Protein AF-A0A7W9BI83-F1 (afdb_monomer_lite)

Organism: NCBI:txid1524255

Secondary structure (DSSP, 8-state):
-PPPHHHHHHHHHHHHHHTTPPEEEEEEETTEEEEEEPP-----TTTT--------

Structure (mmCIF, N/CA/C/O backbone):
data_AF-A0A7W9BI83-F1
#
_entry.id   AF-A0A7W9BI83-F1
#
loop_
_atom_site.group_PDB
_atom_site.id
_atom_site.type_symbol
_atom_site.label_atom_id
_atom_site.label_alt_id
_atom_site.label_comp_id
_atom_site.label_asym_id
_atom_site.label_entity_id
_atom_site.label_seq_id
_atom_site.pdbx_PDB_ins_code
_atom_site.Cartn_x
_atom_site.Cartn_y
_atom_site.Cartn_z
_atom_site.occupancy
_atom_site.B_iso_or_equiv
_atom_site.auth_seq_id
_atom_site.auth_comp_id
_atom_site.auth_asym_id
_atom_site.auth_atom_id
_atom_site.pdbx_PDB_model_num
ATOM 1 N N . MET A 1 1 ? -2.722 -13.264 19.773 1.00 45.09 1 MET A N 1
ATOM 2 C CA . MET A 1 1 ? -2.482 -11.804 19.774 1.00 45.09 1 MET A CA 1
ATOM 3 C C . MET A 1 1 ? -3.139 -11.216 18.536 1.00 45.09 1 MET A C 1
ATOM 5 O O . MET A 1 1 ? -2.926 -11.754 17.458 1.00 45.09 1 MET A O 1
ATOM 9 N N . SER A 1 2 ? -3.989 -10.199 18.680 1.00 58.78 2 SER A N 1
ATOM 10 C CA . SER A 1 2 ? -4.613 -9.519 17.537 1.00 58.78 2 SER A CA 1
ATOM 11 C C . SER A 1 2 ? -3.561 -8.670 16.828 1.00 58.78 2 SER A C 1
ATOM 13 O O . SER A 1 2 ? -3.024 -7.752 17.441 1.00 58.78 2 SER A O 1
ATOM 15 N N . SER A 1 3 ? -3.255 -8.969 15.564 1.00 75.12 3 SER A N 1
ATOM 16 C CA . SER A 1 3 ? -2.339 -8.141 14.777 1.00 75.12 3 SER A CA 1
ATOM 17 C C . SER A 1 3 ? -3.015 -6.821 14.417 1.00 75.12 3 SER A C 1
ATOM 19 O O . SER A 1 3 ? -4.129 -6.843 13.874 1.00 75.12 3 SER A O 1
ATOM 21 N N . THR A 1 4 ? -2.356 -5.693 14.666 1.00 91.62 4 THR A N 1
ATOM 22 C CA . THR A 1 4 ? -2.875 -4.389 14.235 1.00 91.62 4 THR A CA 1
ATOM 23 C C . THR A 1 4 ? -2.838 -4.273 12.706 1.00 91.62 4 THR A C 1
ATOM 25 O O . THR A 1 4 ? -2.183 -5.064 12.018 1.00 91.62 4 THR A O 1
ATOM 28 N N . VAL A 1 5 ? -3.578 -3.321 12.141 1.00 93.06 5 VAL A N 1
ATOM 29 C CA . VAL A 1 5 ? -3.601 -3.107 10.684 1.00 93.06 5 VAL A CA 1
ATOM 30 C C . VAL A 1 5 ? -2.217 -2.704 10.165 1.00 93.06 5 VAL A C 1
ATOM 32 O O . VAL A 1 5 ? -1.814 -3.137 9.090 1.00 93.06 5 VAL A O 1
ATOM 35 N N . GLU A 1 6 ? -1.445 -1.982 10.971 1.00 91.81 6 GLU A N 1
ATOM 36 C CA . GLU A 1 6 ? -0.062 -1.598 10.696 1.00 91.81 6 GLU A CA 1
ATOM 37 C C . GLU A 1 6 ? 0.851 -2.824 10.630 1.00 91.81 6 GLU A C 1
ATOM 39 O O . GLU A 1 6 ? 1.678 -2.930 9.729 1.00 91.81 6 GLU A O 1
ATOM 44 N N . GLN A 1 7 ? 0.668 -3.797 11.530 1.00 95.44 7 GLN A N 1
ATOM 45 C CA . GLN A 1 7 ? 1.420 -5.053 11.474 1.00 95.44 7 GLN A CA 1
ATOM 46 C C . GLN A 1 7 ? 1.093 -5.842 10.205 1.00 95.44 7 GLN A C 1
ATOM 48 O O . GLN A 1 7 ? 2.000 -6.373 9.569 1.00 95.44 7 GLN A O 1
ATOM 53 N N . LYS A 1 8 ? -0.180 -5.871 9.790 1.00 95.12 8 LYS A N 1
ATOM 54 C CA . LYS A 1 8 ? -0.579 -6.497 8.520 1.00 95.12 8 LYS A CA 1
ATOM 55 C C . LYS A 1 8 ? 0.042 -5.782 7.320 1.00 95.12 8 LYS A C 1
ATOM 57 O O . LYS A 1 8 ? 0.552 -6.448 6.425 1.00 95.12 8 LYS A O 1
ATOM 62 N N . ALA A 1 9 ? 0.040 -4.451 7.318 1.00 95.38 9 ALA A N 1
ATOM 63 C CA . ALA A 1 9 ? 0.655 -3.653 6.262 1.00 95.38 9 ALA A CA 1
ATOM 64 C C . ALA A 1 9 ? 2.167 -3.910 6.170 1.00 95.38 9 ALA A C 1
ATOM 66 O O . ALA A 1 9 ? 2.690 -4.116 5.078 1.00 95.38 9 ALA A O 1
ATOM 67 N N . LEU A 1 10 ? 2.851 -3.999 7.315 1.00 95.19 10 LEU A N 1
ATOM 68 C CA . LEU A 1 10 ? 4.275 -4.321 7.374 1.00 95.19 10 LEU A CA 1
ATOM 69 C C . LEU A 1 10 ? 4.574 -5.744 6.880 1.00 95.19 10 LEU A C 1
ATOM 71 O O . LEU A 1 10 ? 5.554 -5.957 6.167 1.00 95.19 10 LEU A O 1
ATOM 75 N N . SER A 1 11 ? 3.740 -6.725 7.232 1.00 96.00 11 SER A N 1
ATOM 76 C CA . SER A 1 11 ? 3.874 -8.091 6.716 1.00 96.00 11 SER A CA 1
ATOM 77 C C . SER A 1 11 ? 3.704 -8.150 5.199 1.00 96.00 11 SER A C 1
ATOM 79 O O . SER A 1 11 ? 4.465 -8.851 4.537 1.00 96.00 11 SER A O 1
ATOM 81 N N . LEU A 1 12 ? 2.748 -7.400 4.645 1.00 95.00 12 LEU A N 1
ATOM 82 C CA . LEU A 1 12 ? 2.542 -7.321 3.200 1.00 95.00 12 LEU A CA 1
ATOM 83 C C . LEU A 1 12 ? 3.726 -6.652 2.496 1.00 95.00 12 LEU A C 1
ATOM 85 O O . LEU A 1 12 ? 4.216 -7.203 1.517 1.00 95.00 12 LEU A O 1
ATOM 89 N N . LEU A 1 13 ? 4.231 -5.529 3.021 1.00 94.81 13 LEU A N 1
ATOM 90 C CA . LEU A 1 13 ? 5.436 -4.865 2.507 1.00 94.81 13 LEU A CA 1
ATOM 91 C C . LEU A 1 13 ? 6.600 -5.858 2.381 1.00 94.81 13 LEU A C 1
ATOM 93 O O . LEU A 1 13 ? 7.141 -6.040 1.294 1.00 94.81 13 LEU A O 1
ATOM 97 N N . ARG A 1 14 ? 6.909 -6.573 3.470 1.00 96.38 14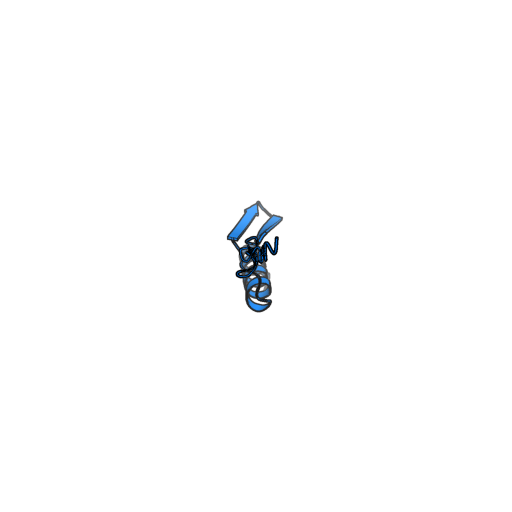 ARG A N 1
ATOM 98 C CA . ARG A 1 14 ? 7.985 -7.576 3.488 1.00 96.38 14 ARG A CA 1
ATOM 99 C C . ARG A 1 14 ? 7.752 -8.710 2.493 1.00 96.38 14 ARG A C 1
ATOM 101 O O . ARG A 1 14 ? 8.712 -9.212 1.919 1.00 96.38 14 ARG A O 1
ATOM 108 N N . ALA A 1 15 ? 6.502 -9.130 2.297 1.00 96.69 15 ALA A N 1
ATOM 109 C CA . ALA A 1 15 ? 6.170 -10.171 1.329 1.00 96.69 15 ALA A CA 1
ATOM 110 C C . ALA A 1 15 ? 6.415 -9.709 -0.118 1.00 96.69 15 ALA A C 1
ATOM 112 O O . ALA A 1 15 ? 6.963 -10.473 -0.909 1.00 96.69 15 ALA A O 1
ATOM 113 N N . PHE A 1 16 ? 6.060 -8.465 -0.458 1.00 94.31 16 PHE A N 1
ATOM 114 C CA . PHE A 1 16 ? 6.325 -7.902 -1.786 1.00 94.31 16 PHE A CA 1
ATOM 115 C C . PHE A 1 16 ? 7.823 -7.696 -2.037 1.00 94.31 16 PHE A C 1
ATOM 117 O O . PHE A 1 16 ? 8.322 -8.129 -3.076 1.00 94.31 16 PHE A O 1
ATOM 124 N N . GLU A 1 17 ? 8.552 -7.125 -1.077 1.00 91.56 17 GLU A N 1
ATOM 125 C CA . GLU A 1 17 ? 10.005 -6.940 -1.186 1.00 91.56 17 GLU A CA 1
ATOM 126 C C . GLU A 1 17 ? 10.747 -8.281 -1.258 1.00 91.56 17 GLU A C 1
ATOM 128 O O . GLU A 1 17 ? 11.630 -8.460 -2.095 1.00 91.56 17 GLU A O 1
ATOM 133 N N . GLY A 1 18 ? 10.341 -9.263 -0.447 1.00 94.81 18 GLY A N 1
ATOM 134 C CA . GLY A 1 18 ? 10.886 -10.622 -0.490 1.00 94.81 18 GLY A CA 1
ATOM 135 C C . GLY A 1 18 ? 10.615 -11.351 -1.811 1.00 94.81 18 GLY A C 1
ATOM 136 O O . GLY A 1 18 ? 11.378 -12.236 -2.187 1.00 94.81 18 GLY A O 1
ATOM 137 N N . ALA A 1 19 ? 9.570 -10.955 -2.543 1.00 93.44 19 ALA A N 1
ATOM 138 C CA . ALA A 1 19 ? 9.268 -11.436 -3.890 1.00 93.44 19 ALA A CA 1
ATOM 139 C C . ALA A 1 19 ? 9.974 -10.629 -5.001 1.00 93.44 19 ALA A C 1
ATOM 141 O O . ALA A 1 19 ? 9.663 -10.807 -6.180 1.00 93.44 19 ALA A O 1
ATOM 142 N N . GLY A 1 20 ? 10.891 -9.723 -4.643 1.00 89.19 20 GLY A N 1
ATOM 143 C CA . GLY A 1 20 ? 11.645 -8.895 -5.585 1.00 89.19 20 GLY A CA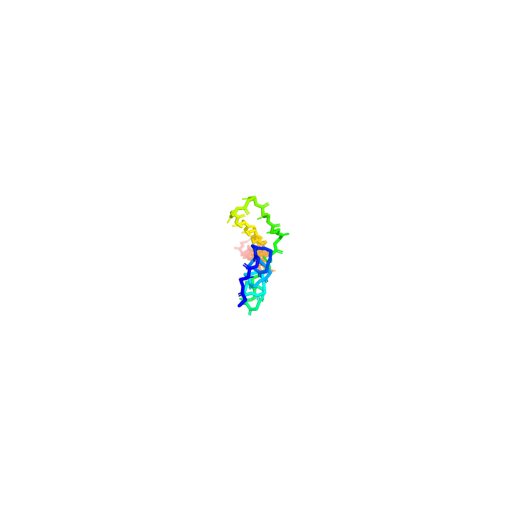 1
ATOM 144 C C . GLY A 1 20 ? 10.850 -7.726 -6.168 1.00 89.19 20 GLY A C 1
ATOM 145 O O . GLY A 1 20 ? 11.301 -7.102 -7.121 1.00 89.19 20 GLY A O 1
ATOM 146 N N . LYS A 1 21 ? 9.666 -7.409 -5.631 1.00 90.12 21 LYS A N 1
ATOM 147 C CA . LYS A 1 21 ? 8.888 -6.242 -6.060 1.00 90.12 21 LYS A CA 1
ATOM 148 C C . LYS A 1 21 ? 9.316 -5.025 -5.254 1.00 90.12 21 LYS A C 1
ATOM 150 O O . LYS A 1 21 ? 9.243 -5.028 -4.029 1.00 90.12 21 LYS A O 1
ATOM 155 N N . SER A 1 22 ? 9.709 -3.955 -5.935 1.00 91.19 22 SER A N 1
ATOM 156 C CA . SER A 1 22 ? 9.937 -2.669 -5.278 1.00 91.19 22 SER A CA 1
ATOM 157 C C . SER A 1 22 ? 8.603 -2.021 -4.907 1.00 91.19 22 SER A C 1
ATOM 159 O O . SER A 1 22 ? 7.760 -1.787 -5.772 1.00 9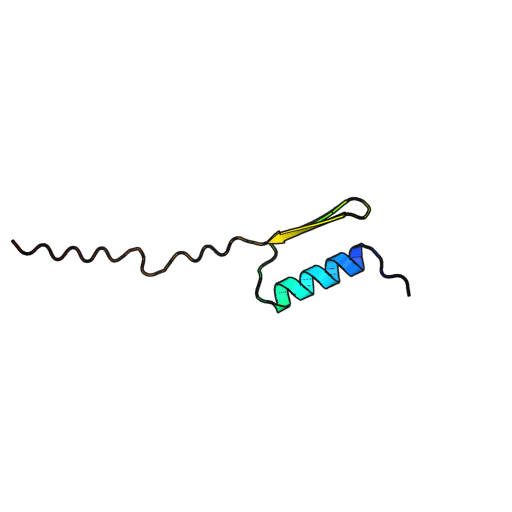1.19 22 SER A O 1
ATOM 161 N N . VAL A 1 23 ? 8.412 -1.717 -3.625 1.00 93.12 23 VAL A N 1
ATOM 162 C CA . VAL A 1 23 ? 7.241 -0.986 -3.124 1.00 93.12 23 VAL A CA 1
ATOM 163 C C . VAL A 1 23 ? 7.577 0.504 -3.066 1.00 93.12 23 VAL A C 1
ATOM 165 O O . VAL A 1 23 ? 8.567 0.899 -2.460 1.00 93.12 23 VAL A O 1
ATOM 168 N N . HIS A 1 24 ? 6.757 1.337 -3.704 1.00 94.12 24 HIS A N 1
ATOM 169 C CA . HIS A 1 24 ? 6.903 2.791 -3.706 1.00 94.12 24 HIS A CA 1
ATOM 170 C C . HIS A 1 24 ? 6.239 3.432 -2.483 1.00 94.12 24 HIS A C 1
ATOM 172 O O . HIS A 1 24 ? 6.800 4.338 -1.866 1.00 94.12 24 HIS A O 1
ATOM 178 N N . ARG A 1 25 ? 5.038 2.962 -2.121 1.00 94.25 25 ARG A N 1
ATOM 179 C CA . ARG A 1 25 ? 4.235 3.552 -1.046 1.00 94.25 25 ARG A CA 1
ATOM 180 C C . ARG A 1 25 ? 3.322 2.522 -0.394 1.00 94.25 25 ARG A C 1
ATOM 182 O O . ARG A 1 25 ? 2.749 1.672 -1.070 1.00 94.25 25 ARG A O 1
ATOM 189 N N . VAL A 1 26 ? 3.134 2.656 0.917 1.00 95.44 26 VAL A N 1
ATOM 190 C CA . VAL A 1 26 ? 2.085 1.964 1.674 1.00 95.44 26 VAL A CA 1
ATOM 191 C C . VAL A 1 26 ? 1.209 3.013 2.353 1.00 95.44 26 VAL A C 1
ATOM 193 O O . VAL A 1 26 ? 1.720 3.866 3.076 1.00 95.44 26 VAL A O 1
ATOM 196 N N . SER A 1 27 ? -0.101 2.955 2.122 1.00 96.56 27 SER A N 1
ATOM 197 C CA . SER A 1 27 ? -1.087 3.851 2.733 1.00 96.56 27 SER A CA 1
ATOM 198 C C . SER A 1 27 ? -2.105 3.040 3.528 1.00 96.56 27 SER A C 1
ATOM 200 O O . SER A 1 27 ? -2.559 1.987 3.082 1.00 96.56 27 SER A O 1
ATOM 202 N N . ILE A 1 28 ? -2.468 3.533 4.711 1.00 95.94 28 ILE A N 1
ATOM 203 C CA . ILE A 1 28 ? -3.455 2.905 5.590 1.00 95.94 28 ILE A CA 1
ATOM 204 C C . ILE A 1 28 ? -4.594 3.893 5.817 1.00 95.94 28 ILE A C 1
ATOM 206 O O . ILE A 1 28 ? -4.370 4.991 6.320 1.00 95.94 28 ILE A O 1
ATOM 210 N N . GLU A 1 29 ? -5.815 3.483 5.481 1.00 94.56 29 GLU A N 1
ATOM 211 C CA . GLU A 1 29 ? -7.033 4.263 5.702 1.00 94.56 29 GLU A CA 1
ATOM 212 C C . GLU A 1 29 ? -8.057 3.404 6.455 1.00 94.56 29 GLU A C 1
ATOM 214 O O . GLU A 1 29 ? -8.749 2.549 5.893 1.00 94.56 29 GLU A O 1
ATOM 219 N N . GLY A 1 30 ? -8.107 3.574 7.778 1.00 91.56 30 GLY A N 1
ATOM 220 C CA . GLY A 1 30 ? -8.924 2.744 8.660 1.00 91.56 30 GLY A CA 1
ATOM 221 C C . GLY A 1 30 ? -8.515 1.270 8.596 1.00 91.56 30 GLY A C 1
ATOM 222 O O . GLY A 1 30 ? -7.525 0.865 9.198 1.00 91.56 30 GLY A O 1
ATOM 223 N N . ARG A 1 31 ? -9.296 0.447 7.883 1.00 91.88 31 ARG A N 1
ATOM 224 C CA . ARG A 1 31 ? -9.007 -0.987 7.667 1.00 91.88 31 ARG A CA 1
ATOM 225 C C . ARG A 1 31 ? -8.477 -1.307 6.269 1.00 91.88 31 ARG A C 1
ATOM 227 O O . ARG A 1 31 ? -8.166 -2.466 5.999 1.00 91.88 31 ARG A O 1
ATOM 234 N N . ARG A 1 32 ? -8.401 -0.311 5.385 1.00 94.88 32 ARG A N 1
ATOM 235 C CA . ARG A 1 32 ? -7.875 -0.454 4.029 1.00 94.88 32 ARG A CA 1
ATOM 236 C C . ARG A 1 32 ? -6.361 -0.273 4.051 1.00 94.88 32 ARG A C 1
ATOM 238 O O . ARG A 1 32 ? -5.863 0.679 4.645 1.00 94.88 32 ARG A O 1
ATOM 245 N N . ILE A 1 33 ? -5.656 -1.183 3.387 1.00 96.69 33 ILE A N 1
ATOM 246 C CA . ILE A 1 33 ? -4.218 -1.092 3.126 1.00 96.69 33 ILE A CA 1
ATOM 247 C C . ILE A 1 33 ? -4.054 -1.001 1.613 1.00 96.69 33 ILE A C 1
ATOM 249 O O . ILE A 1 33 ? -4.581 -1.841 0.885 1.00 96.69 33 ILE A O 1
ATOM 253 N N . GLU A 1 34 ? -3.336 0.012 1.155 1.00 97.19 34 GLU A N 1
ATOM 254 C CA . GLU A 1 34 ? -3.002 0.220 -0.248 1.00 97.19 34 GLU A CA 1
ATOM 255 C C . GLU A 1 34 ? -1.486 0.165 -0.419 1.00 97.19 34 GLU A C 1
ATOM 257 O O . GLU A 1 34 ? -0.754 0.789 0.351 1.00 97.19 34 GLU A O 1
ATOM 262 N N . ILE A 1 35 ? -1.023 -0.619 -1.395 1.00 94.69 35 ILE A N 1
ATOM 263 C CA . ILE A 1 35 ? 0.398 -0.827 -1.687 1.00 94.69 35 ILE A CA 1
ATOM 264 C C . ILE A 1 35 ? 0.629 -0.455 -3.143 1.00 94.69 35 ILE A C 1
ATOM 266 O O . ILE A 1 35 ? 0.107 -1.097 -4.052 1.00 94.69 35 ILE A O 1
ATOM 270 N N . GLU A 1 36 ? 1.424 0.582 -3.348 1.00 95.19 36 GLU A N 1
ATOM 271 C CA . GLU A 1 36 ? 1.851 1.029 -4.662 1.00 95.19 36 GLU A CA 1
ATOM 272 C C . GLU A 1 36 ? 3.200 0.385 -4.978 1.00 95.19 36 GLU A C 1
ATOM 274 O O . GLU A 1 36 ? 4.171 0.580 -4.245 1.00 95.19 36 GLU A O 1
ATOM 279 N N . LEU A 1 37 ? 3.265 -0.399 -6.053 1.00 93.06 37 LEU A N 1
ATOM 280 C CA . LEU A 1 37 ? 4.518 -0.968 -6.546 1.00 93.06 37 LEU A CA 1
ATOM 281 C C . LEU A 1 37 ? 5.192 0.021 -7.493 1.00 93.06 37 LEU A C 1
ATOM 283 O O . LEU A 1 37 ? 4.539 0.619 -8.350 1.00 93.06 37 LEU A O 1
ATOM 287 N N . SER A 1 38 ? 6.509 0.153 -7.378 1.00 89.00 38 SER A N 1
ATOM 288 C CA . SER A 1 38 ? 7.299 0.867 -8.370 1.00 89.00 38 SER A CA 1
ATOM 289 C C . SER A 1 38 ? 7.159 0.152 -9.711 1.00 89.00 38 SER A C 1
ATOM 291 O O . SER A 1 38 ? 7.297 -1.070 -9.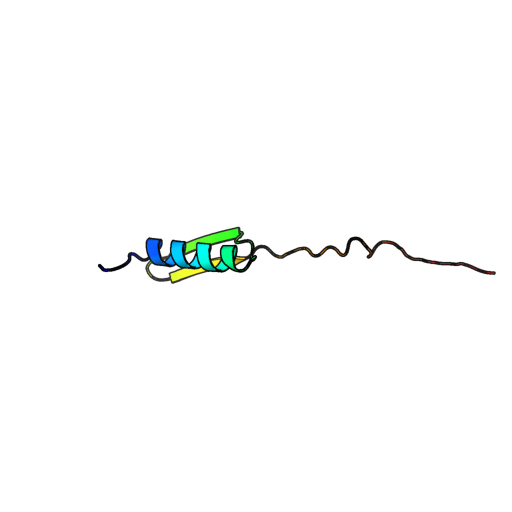797 1.00 89.00 38 SER A O 1
ATOM 293 N N . LYS A 1 39 ? 6.912 0.908 -10.782 1.00 80.12 39 LYS A N 1
ATOM 294 C CA . LYS A 1 39 ? 7.067 0.366 -12.131 1.00 80.12 39 LYS A CA 1
ATOM 295 C C . LYS A 1 39 ? 8.552 0.092 -12.334 1.00 80.12 39 LYS A C 1
ATOM 297 O O . LYS A 1 39 ? 9.349 1.030 -12.325 1.00 80.12 39 LYS A O 1
ATOM 302 N N . GLU A 1 40 ? 8.921 -1.171 -12.518 1.00 64.88 40 GLU A N 1
ATOM 303 C CA . GLU A 1 40 ? 10.207 -1.494 -13.120 1.00 64.88 40 GLU A CA 1
ATOM 304 C C . GLU A 1 40 ? 10.186 -0.881 -14.519 1.00 64.88 40 GLU A C 1
ATOM 306 O O . GLU A 1 40 ? 9.551 -1.394 -15.440 1.00 64.88 40 GLU A O 1
ATOM 311 N N . ASN A 1 41 ? 10.842 0.267 -14.678 1.00 54.88 41 ASN A N 1
ATOM 312 C CA . ASN A 1 41 ? 11.315 0.671 -15.986 1.00 54.88 41 ASN A CA 1
ATOM 313 C C . ASN A 1 41 ? 12.405 -0.335 -16.346 1.00 54.88 41 ASN A C 1
ATOM 315 O O . ASN A 1 41 ? 13.588 -0.058 -16.164 1.00 54.88 41 ASN A O 1
ATOM 319 N N . VAL A 1 42 ? 12.003 -1.499 -16.858 1.00 54.56 42 VAL A N 1
ATOM 320 C CA . VAL A 1 42 ? 12.860 -2.317 -17.711 1.00 54.56 42 VAL A CA 1
ATOM 321 C C . VAL A 1 42 ? 13.043 -1.497 -18.988 1.00 54.56 42 VAL A C 1
ATOM 323 O O . VAL A 1 42 ? 12.416 -1.741 -20.012 1.00 54.56 42 VAL A O 1
ATOM 326 N N . ARG A 1 43 ? 13.809 -0.403 -18.890 1.00 50.53 43 ARG A N 1
ATOM 327 C CA . ARG A 1 43 ? 14.385 0.244 -20.056 1.00 50.53 43 ARG A CA 1
ATOM 328 C C . ARG A 1 43 ? 15.379 -0.772 -20.559 1.00 50.53 43 ARG A C 1
ATOM 330 O O . ARG A 1 43 ? 16.437 -0.933 -19.962 1.00 50.53 43 ARG A O 1
ATOM 337 N N . ASP A 1 44 ? 14.958 -1.494 -21.583 1.00 53.44 44 ASP A N 1
ATOM 338 C CA . ASP A 1 44 ? 15.801 -2.388 -22.341 1.00 53.44 44 ASP A CA 1
ATOM 339 C C . ASP A 1 44 ? 17.068 -1.611 -22.719 1.00 53.44 44 ASP A C 1
ATOM 341 O O . ASP A 1 44 ? 17.041 -0.649 -23.493 1.00 53.44 44 ASP A O 1
ATOM 345 N N . GLU A 1 45 ? 18.184 -1.967 -22.087 1.00 51.97 45 GLU A N 1
ATOM 346 C CA . GLU A 1 45 ? 19.482 -1.328 -22.304 1.00 51.97 45 GLU A CA 1
ATOM 347 C C . GLU A 1 45 ? 19.945 -1.505 -23.767 1.00 51.97 45 GLU A C 1
ATOM 349 O O . GLU A 1 45 ? 20.886 -0.844 -24.211 1.00 51.97 45 GLU A O 1
ATOM 354 N N . PHE A 1 46 ? 19.235 -2.339 -24.542 1.00 57.84 46 PHE A N 1
ATOM 355 C CA . PHE A 1 46 ? 19.479 -2.657 -25.942 1.00 57.84 46 PHE A CA 1
ATOM 356 C C . PHE A 1 46 ? 18.539 -1.953 -26.937 1.00 57.84 46 PHE A C 1
ATOM 358 O O . PHE A 1 46 ? 18.768 -2.054 -28.143 1.00 57.84 46 PHE A O 1
ATOM 365 N N . GLU A 1 47 ? 17.559 -1.150 -26.498 1.00 54.28 47 GLU A N 1
ATOM 366 C CA . GLU A 1 47 ? 16.603 -0.474 -27.405 1.00 54.28 47 GLU A CA 1
ATOM 367 C C . GLU A 1 47 ? 17.241 0.641 -28.273 1.00 54.28 47 GLU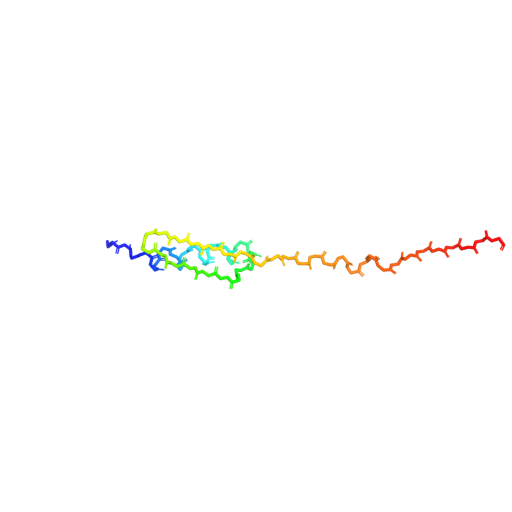 A C 1
ATOM 369 O O . GLU A 1 47 ? 16.573 1.296 -29.073 1.00 54.28 47 GLU A O 1
ATOM 374 N N . ARG A 1 48 ? 18.553 0.893 -28.136 1.00 54.53 48 ARG A N 1
ATOM 375 C CA . ARG A 1 48 ? 19.267 1.983 -28.830 1.00 54.53 48 ARG A CA 1
ATOM 376 C C . ARG A 1 48 ? 20.160 1.566 -29.991 1.00 54.53 48 ARG A C 1
ATOM 378 O O . ARG A 1 48 ? 20.752 2.450 -30.611 1.00 54.53 48 ARG A O 1
ATOM 385 N N . ILE A 1 49 ? 20.269 0.283 -30.331 1.00 54.94 49 ILE A N 1
ATOM 386 C CA . ILE A 1 49 ? 21.042 -0.107 -31.519 1.00 54.94 49 ILE A CA 1
ATOM 387 C C . ILE A 1 49 ? 20.101 -0.243 -32.716 1.00 54.94 49 ILE A C 1
ATOM 389 O O . ILE A 1 49 ? 19.742 -1.338 -33.138 1.00 54.94 49 ILE A O 1
ATOM 393 N N . ASN A 1 50 ? 19.743 0.895 -33.314 1.00 57.16 50 ASN A N 1
ATOM 394 C CA . ASN A 1 50 ? 19.305 0.906 -34.707 1.00 57.16 50 ASN A CA 1
ATOM 395 C C . ASN A 1 50 ? 20.499 0.485 -35.579 1.00 57.16 50 ASN A C 1
ATOM 397 O O . ASN A 1 50 ? 21.305 1.317 -35.992 1.00 57.16 50 ASN A O 1
ATOM 401 N N . MET A 1 51 ? 20.632 -0.817 -35.848 1.00 62.56 51 MET A N 1
ATOM 402 C CA . MET A 1 51 ? 21.551 -1.353 -36.853 1.00 62.56 51 MET A CA 1
ATOM 403 C C . MET A 1 51 ? 21.036 -1.002 -38.256 1.00 62.56 51 MET A C 1
ATOM 405 O O . MET A 1 51 ? 20.570 -1.863 -38.998 1.00 62.56 51 MET A O 1
ATOM 409 N N . HIS A 1 52 ? 21.092 0.275 -38.638 1.00 64.00 52 HIS A N 1
ATOM 410 C CA . HIS A 1 52 ? 20.870 0.668 -40.026 1.00 64.00 52 HIS A CA 1
ATOM 411 C C . HIS A 1 52 ? 22.171 0.465 -40.807 1.00 64.00 52 HIS A C 1
ATOM 413 O O . HIS A 1 52 ? 22.976 1.379 -40.976 1.00 64.00 52 HIS A O 1
ATOM 419 N N . TYR A 1 53 ? 22.398 -0.768 -41.261 1.00 57.84 53 TYR A N 1
ATOM 420 C CA . TYR A 1 53 ? 23.40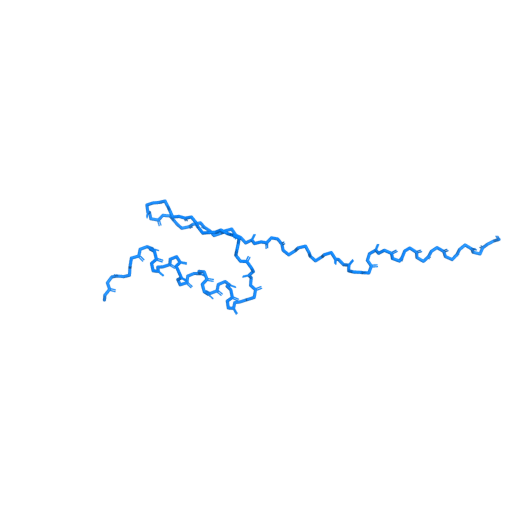8 -1.057 -42.273 1.00 57.84 53 TYR A CA 1
ATOM 421 C C . TYR A 1 53 ? 22.872 -0.596 -43.631 1.00 57.84 53 TYR A C 1
ATOM 423 O O . TYR A 1 53 ? 22.311 -1.372 -44.402 1.00 57.84 53 TYR A O 1
ATOM 431 N N . GLY A 1 54 ? 23.000 0.703 -43.895 1.00 52.09 54 GLY A N 1
ATOM 432 C CA . GLY A 1 54 ? 22.765 1.274 -45.214 1.00 52.09 54 GLY A CA 1
ATOM 433 C C . GLY A 1 54 ? 23.860 0.815 -46.172 1.00 52.09 54 GLY A C 1
ATOM 434 O O . GLY A 1 54 ? 24.885 1.475 -46.307 1.00 52.09 54 GLY A O 1
ATOM 435 N N . LYS A 1 55 ? 23.656 -0.336 -46.819 1.00 53.22 55 LYS A N 1
ATOM 436 C CA . LYS A 1 55 ? 24.293 -0.646 -48.100 1.00 53.22 55 LYS A CA 1
ATOM 437 C C . LYS A 1 55 ? 23.408 -0.085 -49.207 1.00 53.22 55 LYS A C 1
ATOM 439 O O . LYS A 1 55 ? 22.371 -0.675 -49.488 1.00 53.22 55 LYS A O 1
ATOM 444 N N . THR A 1 56 ? 23.866 0.993 -49.829 1.00 51.78 56 THR A N 1
ATOM 445 C CA . THR A 1 56 ? 23.741 1.282 -51.269 1.00 51.78 56 THR A CA 1
ATOM 446 C C . THR A 1 56 ? 24.761 2.342 -51.620 1.00 51.78 56 THR A C 1
ATOM 448 O O . THR A 1 56 ? 24.790 3.359 -50.892 1.00 51.78 56 THR A O 1
#

Foldseek 3Di:
DDQDLVNVLVVVCCVCVVVVWAWDDWDDDPNDIDTHTDPPPPVPPPPPPPPPPDDD

pLDDT: mean 80.34, std 18.35, range [45.09, 97.19]

Sequence (56 aa):
MSSTVEQKALSLLRAFEGAGKSVHRVSIEGRRIEIELSKENVRDEFERINMHYGKT

Radius of gyration: 20.49 Å; chains: 1; bounding box: 33×16×71 Å